Protein AF-A0A9Q1CUE1-F1 (afdb_monomer_lite)

Foldseek 3Di:
DQVCCVAPVVDHDDDDDQDPDPDDDPVCVVVSCVVCVVVVVVVVLLQLADWKFFFAAPVRAGDWFKFKDWPPDDGNDTFTAHPRRMDGDHDDDDDIDIDIGHPDDPDDPDDGDTPTDDDDDPDDDDDD

Structure (mmCIF, N/CA/C/O backbone):
data_AF-A0A9Q1CUE1-F1
#
_entry.id   AF-A0A9Q1CUE1-F1
#
loop_
_atom_site.group_PDB
_atom_site.id
_atom_site.type_symbol
_atom_site.label_atom_id
_atom_site.label_alt_id
_atom_site.label_comp_id
_atom_site.label_asym_id
_atom_site.label_entity_id
_atom_site.label_seq_id
_atom_site.pdbx_PDB_ins_code
_atom_site.Cartn_x
_atom_site.Cartn_y
_atom_site.Cartn_z
_atom_site.occupancy
_atom_site.B_iso_or_equiv
_atom_site.auth_seq_id
_atom_site.auth_comp_id
_atom_site.auth_asym_id
_atom_site.auth_atom_id
_atom_site.pdbx_PDB_model_num
ATOM 1 N N . MET A 1 1 ? 11.964 -10.227 -2.020 1.00 91.81 1 MET A N 1
ATOM 2 C CA . MET A 1 1 ? 11.542 -9.127 -1.128 1.00 91.81 1 MET A CA 1
ATOM 3 C C . MET A 1 1 ? 10.038 -9.193 -0.911 1.00 91.81 1 MET A C 1
ATOM 5 O O . MET A 1 1 ? 9.636 -9.394 0.222 1.00 91.81 1 MET A O 1
ATOM 9 N N . GLN A 1 2 ? 9.253 -9.161 -1.985 1.00 96.00 2 GLN A N 1
ATOM 10 C CA . GLN A 1 2 ? 7.792 -9.287 -2.049 1.00 96.00 2 GLN A CA 1
ATOM 11 C C . GLN A 1 2 ? 7.080 -9.951 -0.853 1.00 96.00 2 GLN A C 1
ATOM 13 O O . GLN A 1 2 ? 6.363 -9.277 -0.114 1.00 96.00 2 GLN A O 1
ATOM 18 N N . ASP A 1 3 ? 7.298 -11.249 -0.620 1.00 94.25 3 ASP A N 1
ATOM 19 C CA . ASP A 1 3 ? 6.583 -11.992 0.429 1.00 94.25 3 ASP A CA 1
ATOM 20 C C . ASP A 1 3 ? 6.889 -11.474 1.835 1.00 94.25 3 ASP A C 1
ATOM 22 O O . ASP A 1 3 ? 6.015 -11.466 2.703 1.00 94.25 3 ASP A O 1
ATOM 26 N N . TYR A 1 4 ? 8.113 -10.984 2.055 1.00 96.12 4 TYR A N 1
ATOM 27 C CA . TYR A 1 4 ? 8.490 -10.419 3.340 1.00 96.12 4 TYR A CA 1
ATOM 28 C C . TYR A 1 4 ? 7.665 -9.174 3.664 1.00 96.12 4 TYR A C 1
ATOM 30 O O . TYR A 1 4 ? 7.162 -9.028 4.780 1.00 96.12 4 TYR A O 1
ATOM 38 N N . ASN A 1 5 ? 7.480 -8.302 2.672 1.00 96.38 5 ASN A N 1
ATOM 39 C CA . ASN A 1 5 ? 6.696 -7.087 2.843 1.00 96.38 5 ASN A CA 1
ATOM 40 C C . ASN A 1 5 ? 5.224 -7.394 3.134 1.00 96.38 5 A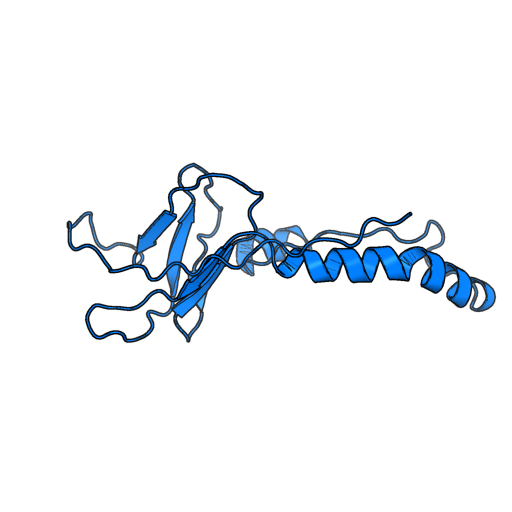SN A C 1
ATOM 42 O O . ASN A 1 5 ? 4.630 -6.766 4.015 1.00 96.38 5 ASN A O 1
ATOM 46 N N . TYR A 1 6 ? 4.669 -8.414 2.477 1.00 93.62 6 TYR A N 1
ATOM 47 C CA . TYR A 1 6 ? 3.291 -8.830 2.715 1.00 93.62 6 TYR A CA 1
ATOM 48 C C . TYR A 1 6 ? 3.083 -9.440 4.103 1.00 93.62 6 TYR A C 1
ATOM 50 O O . TYR A 1 6 ? 2.098 -9.124 4.773 1.00 93.62 6 TYR A O 1
ATOM 58 N N . VAL A 1 7 ? 3.994 -10.321 4.529 1.00 93.69 7 VAL A N 1
ATOM 59 C CA . VAL A 1 7 ? 3.852 -11.052 5.790 1.00 93.69 7 VAL A CA 1
ATOM 60 C C . VAL A 1 7 ? 4.223 -10.173 6.976 1.00 93.69 7 VAL A C 1
ATOM 62 O O . VAL A 1 7 ? 3.419 -10.047 7.887 1.00 93.69 7 VAL A O 1
ATOM 65 N N . TRP A 1 8 ? 5.397 -9.543 6.983 1.00 94.25 8 TRP A N 1
ATOM 66 C CA . TRP A 1 8 ? 5.916 -8.885 8.188 1.00 94.25 8 TRP A CA 1
ATOM 67 C C . TRP A 1 8 ? 5.822 -7.360 8.161 1.00 94.25 8 TRP A C 1
ATOM 69 O O . TRP A 1 8 ? 5.698 -6.756 9.222 1.00 94.25 8 TRP A O 1
ATOM 79 N N . ALA A 1 9 ? 5.856 -6.728 6.984 1.00 93.94 9 ALA A N 1
ATOM 80 C CA . ALA A 1 9 ? 5.856 -5.264 6.877 1.00 93.94 9 ALA A CA 1
ATOM 81 C C . ALA A 1 9 ? 4.469 -4.652 6.629 1.00 93.94 9 ALA A C 1
ATOM 83 O O . ALA A 1 9 ? 4.360 -3.436 6.485 1.00 93.94 9 ALA A O 1
ATOM 84 N N . GLN A 1 10 ? 3.412 -5.472 6.554 1.00 93.88 10 GLN A N 1
ATOM 85 C CA . GLN A 1 10 ? 2.045 -5.018 6.273 1.00 93.88 10 GLN A CA 1
ATOM 86 C C . GLN A 1 10 ? 1.929 -4.191 4.972 1.00 93.88 10 GLN A C 1
ATOM 88 O O . GLN A 1 10 ? 1.055 -3.334 4.840 1.00 93.88 10 GLN A O 1
ATOM 93 N N . CYS A 1 11 ? 2.793 -4.460 3.992 1.00 94.56 11 CYS A N 1
ATOM 94 C CA . CYS A 1 11 ? 2.883 -3.728 2.735 1.00 94.56 11 CYS A CA 1
ATOM 95 C C . CYS A 1 11 ? 2.621 -4.668 1.554 1.00 94.56 11 CYS A C 1
ATOM 97 O O . CYS A 1 11 ? 3.130 -5.786 1.506 1.00 94.56 11 CYS A O 1
ATOM 99 N N . LEU A 1 12 ? 1.808 -4.226 0.595 1.00 94.69 12 LEU A N 1
ATOM 100 C CA . LEU A 1 12 ? 1.551 -4.978 -0.630 1.00 94.69 12 LEU A CA 1
ATOM 101 C C . LEU A 1 12 ? 2.576 -4.576 -1.688 1.00 94.69 12 LEU A C 1
ATOM 103 O O . LEU A 1 12 ? 2.465 -3.519 -2.301 1.00 94.69 12 LEU A O 1
ATOM 107 N N . GLU A 1 13 ? 3.566 -5.439 -1.881 1.00 97.12 13 GLU A N 1
ATOM 108 C CA . GLU A 1 13 ? 4.582 -5.305 -2.919 1.00 97.12 13 GLU A CA 1
ATOM 109 C C . GLU A 1 13 ? 4.299 -6.273 -4.072 1.00 97.12 13 GLU A C 1
ATOM 111 O O . GLU A 1 13 ? 3.811 -7.384 -3.856 1.00 97.12 13 GLU A O 1
ATOM 116 N N . ILE A 1 14 ? 4.655 -5.861 -5.289 1.00 97.19 14 ILE A N 1
ATOM 117 C CA . ILE A 1 14 ? 4.756 -6.735 -6.459 1.00 97.19 14 ILE A CA 1
ATOM 118 C C . ILE A 1 14 ? 6.147 -6.606 -7.078 1.00 97.19 14 ILE A C 1
ATOM 120 O O . ILE A 1 14 ? 6.798 -5.569 -6.954 1.00 97.19 14 ILE A O 1
ATOM 124 N N . THR A 1 15 ? 6.579 -7.651 -7.775 1.00 97.56 15 THR A N 1
ATOM 125 C CA . THR A 1 15 ? 7.811 -7.643 -8.569 1.00 97.56 15 THR A CA 1
ATOM 126 C C . THR A 1 15 ? 7.481 -7.265 -10.010 1.00 97.56 15 THR A C 1
ATOM 128 O O . THR A 1 15 ? 6.591 -7.862 -10.615 1.00 97.56 15 THR A O 1
ATOM 131 N N . LEU A 1 16 ? 8.184 -6.270 -10.554 1.00 97.25 16 LEU A N 1
ATOM 132 C CA . LEU A 1 16 ? 8.020 -5.809 -11.932 1.00 97.25 16 LEU A CA 1
ATOM 133 C C . LEU A 1 16 ? 9.261 -6.166 -12.751 1.00 97.25 16 LEU A C 1
ATOM 135 O O . LEU A 1 16 ? 10.352 -5.674 -12.474 1.00 97.25 16 LEU A O 1
ATOM 139 N N . GLU A 1 17 ? 9.077 -6.979 -13.786 1.00 96.94 17 GLU A N 1
ATOM 140 C CA . GLU A 1 17 ? 10.119 -7.311 -14.759 1.00 96.94 17 GLU A CA 1
ATOM 141 C C . GLU A 1 17 ? 9.991 -6.365 -15.961 1.00 96.94 17 GLU A C 1
ATOM 143 O O . GLU A 1 17 ? 9.140 -6.555 -16.829 1.00 96.94 17 GLU A O 1
ATOM 148 N N . LEU A 1 18 ? 10.786 -5.292 -15.972 1.00 96.25 18 LEU A N 1
ATOM 149 C CA . LEU A 1 18 ? 10.611 -4.168 -16.908 1.00 96.25 18 LEU A CA 1
ATOM 150 C C . LEU A 1 18 ? 11.285 -4.375 -18.272 1.00 96.25 18 LEU A C 1
ATOM 152 O O . LEU A 1 18 ? 10.937 -3.702 -19.242 1.00 96.25 18 LEU A O 1
ATOM 156 N N . SER A 1 19 ? 12.268 -5.273 -18.357 1.00 95.00 19 SER A N 1
ATOM 157 C CA . SER A 1 19 ? 13.024 -5.534 -19.583 1.00 95.00 19 SER A CA 1
ATOM 158 C C . SER A 1 19 ? 13.614 -6.942 -19.602 1.00 95.00 19 SER A C 1
ATOM 160 O O . SER A 1 19 ? 14.018 -7.479 -18.575 1.00 95.00 19 SER A O 1
ATOM 162 N N . CYS A 1 20 ? 13.740 -7.527 -20.798 1.00 95.00 20 CYS A N 1
ATOM 163 C CA . CYS A 1 20 ? 14.459 -8.794 -20.976 1.00 95.00 20 CYS A CA 1
ATOM 164 C C . CYS A 1 20 ? 15.970 -8.623 -20.754 1.00 95.00 20 CYS A C 1
ATOM 166 O O . CYS A 1 20 ? 16.629 -9.491 -20.182 1.00 95.00 20 CYS A O 1
ATOM 168 N N . CYS A 1 21 ? 16.536 -7.506 -21.226 1.00 96.12 21 CYS A N 1
ATOM 169 C CA . CYS A 1 21 ? 17.934 -7.179 -20.981 1.00 96.12 21 CYS A CA 1
ATOM 170 C C . CYS A 1 21 ? 18.077 -6.600 -19.573 1.00 96.12 21 CYS A C 1
ATOM 172 O O . CYS A 1 21 ? 17.502 -5.555 -19.271 1.00 96.12 21 CYS A O 1
ATOM 174 N N . LYS A 1 22 ? 18.872 -7.262 -18.729 1.00 96.81 22 LYS A N 1
ATOM 175 C CA . LYS A 1 22 ? 19.142 -6.822 -17.353 1.00 96.81 22 LYS A CA 1
ATOM 176 C C . LYS A 1 22 ? 19.954 -5.522 -17.290 1.00 96.81 22 LYS A C 1
ATOM 178 O O . LYS A 1 22 ? 19.874 -4.803 -16.300 1.00 96.81 22 LYS A O 1
ATOM 183 N N . TYR A 1 23 ? 20.760 -5.251 -18.318 1.00 97.38 23 TYR A N 1
ATOM 184 C CA . TYR A 1 23 ? 21.653 -4.095 -18.388 1.00 97.38 23 TYR A CA 1
ATOM 185 C C . TYR A 1 23 ? 21.599 -3.482 -19.800 1.00 97.38 23 TYR A C 1
ATOM 187 O O . TYR A 1 23 ? 22.492 -3.731 -20.613 1.00 97.38 23 TYR A O 1
ATOM 195 N N . PR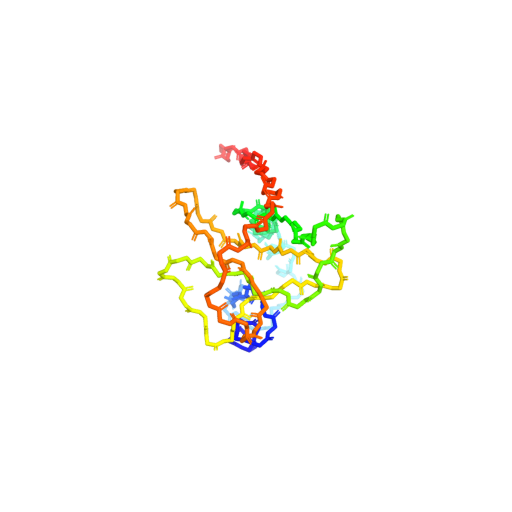O A 1 24 ? 20.504 -2.777 -20.146 1.00 96.94 24 PRO A N 1
ATOM 196 C CA . PRO A 1 24 ? 20.345 -2.181 -21.468 1.00 96.94 24 PRO A CA 1
ATOM 197 C C . PRO A 1 24 ? 21.372 -1.056 -21.693 1.00 96.94 24 PRO A C 1
ATOM 199 O O . PRO A 1 24 ? 21.812 -0.427 -20.726 1.00 96.94 24 PRO A O 1
ATOM 202 N N . PRO A 1 25 ? 21.768 -0.788 -22.948 1.00 98.00 25 PRO A N 1
ATOM 203 C CA . PRO A 1 25 ? 22.625 0.349 -23.263 1.00 98.00 25 PRO A CA 1
ATOM 204 C C . PRO A 1 25 ? 21.921 1.674 -22.937 1.00 98.00 25 PRO A C 1
ATOM 206 O O . PRO A 1 25 ? 20.695 1.774 -22.976 1.00 98.00 25 PRO A O 1
ATOM 209 N N . GLU A 1 26 ? 22.707 2.717 -22.658 1.00 98.25 26 GLU A N 1
ATOM 210 C CA . GLU A 1 26 ? 22.195 4.051 -22.300 1.00 98.25 26 GLU A CA 1
ATOM 211 C C . GLU A 1 26 ? 21.234 4.624 -23.356 1.00 98.25 26 GLU A C 1
ATOM 213 O O . GLU A 1 26 ? 20.260 5.294 -23.013 1.00 98.25 26 GLU A O 1
ATOM 218 N N . SER A 1 27 ? 21.458 4.290 -24.632 1.00 98.25 27 SER A N 1
ATOM 219 C CA . SER A 1 27 ? 20.611 4.692 -25.760 1.00 98.25 27 SER A CA 1
ATOM 220 C C . SER A 1 27 ? 19.150 4.262 -25.628 1.00 98.25 27 SER A C 1
ATOM 222 O O . SER A 1 27 ? 18.274 4.932 -26.171 1.00 98.25 27 SER A O 1
ATOM 224 N N . ASP A 1 28 ? 18.878 3.169 -24.911 1.00 97.81 28 ASP A N 1
ATOM 225 C CA . ASP A 1 28 ? 17.542 2.574 -24.815 1.00 97.81 28 ASP A CA 1
ATOM 226 C C . ASP A 1 28 ? 16.758 3.114 -23.606 1.00 97.81 28 ASP A C 1
ATOM 228 O O . ASP A 1 28 ? 15.534 2.969 -23.536 1.00 97.81 28 ASP A O 1
ATOM 232 N N . LEU A 1 29 ? 17.439 3.771 -22.656 1.00 98.19 29 LEU A N 1
ATOM 233 C CA . LEU A 1 29 ? 16.835 4.273 -21.418 1.00 98.19 29 LEU A CA 1
ATOM 234 C C . LEU A 1 29 ? 15.692 5.276 -21.652 1.00 98.19 29 LEU A C 1
ATOM 236 O O . LEU A 1 29 ? 14.668 5.138 -20.978 1.00 98.19 29 LEU A O 1
ATOM 240 N N . PRO A 1 30 ? 15.782 6.240 -22.596 1.00 98.44 30 PRO A N 1
ATOM 241 C CA . PRO A 1 30 ? 14.667 7.147 -22.867 1.00 98.44 30 PRO A CA 1
ATOM 242 C C . PRO A 1 30 ? 13.410 6.408 -23.345 1.00 98.44 30 PRO A C 1
ATOM 244 O O . PRO A 1 30 ? 12.304 6.729 -22.915 1.00 98.44 30 PRO A O 1
ATOM 247 N N . GLY A 1 31 ? 13.575 5.380 -24.185 1.00 98.25 31 GLY A N 1
ATOM 248 C CA . GLY A 1 31 ? 12.465 4.559 -24.672 1.00 98.25 31 GLY A CA 1
ATOM 249 C C . GLY A 1 31 ? 11.831 3.718 -23.563 1.00 98.25 31 GLY A C 1
ATOM 250 O O . GLY A 1 31 ? 10.607 3.677 -23.443 1.00 98.25 31 GLY A O 1
ATOM 251 N N . LEU A 1 32 ? 12.655 3.104 -22.705 1.00 98.31 32 LEU A N 1
ATOM 252 C CA . LEU A 1 32 ? 12.179 2.363 -2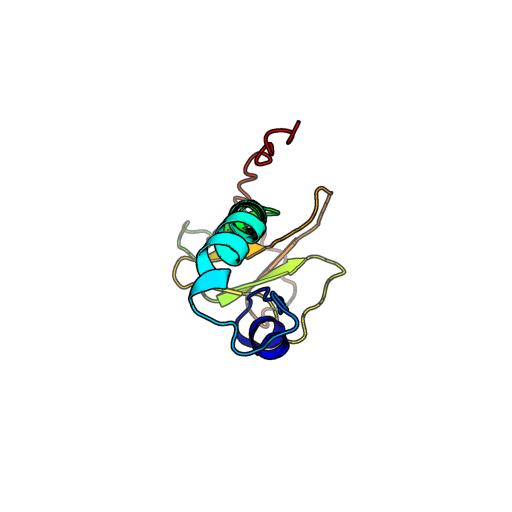1.532 1.00 98.31 32 LEU A CA 1
ATOM 253 C C . LEU A 1 32 ? 11.414 3.267 -20.560 1.00 98.31 32 LEU A C 1
ATOM 255 O O . LEU A 1 32 ? 10.392 2.849 -20.014 1.00 98.31 32 LEU A O 1
ATOM 259 N N . TRP A 1 33 ? 11.874 4.501 -20.355 1.00 98.31 33 TRP A N 1
ATOM 260 C CA . TRP A 1 33 ? 11.177 5.470 -19.516 1.00 98.31 33 TRP A CA 1
ATOM 261 C C . TRP A 1 33 ? 9.794 5.815 -20.072 1.00 98.31 33 TRP A C 1
ATOM 263 O O . TRP A 1 33 ? 8.800 5.645 -19.366 1.00 98.31 33 TRP A O 1
ATOM 273 N N . GLU A 1 34 ? 9.709 6.244 -21.332 1.00 98.44 34 GLU A N 1
ATOM 274 C CA . GLU A 1 34 ? 8.430 6.654 -21.921 1.00 98.44 34 GLU A CA 1
ATOM 275 C C . GLU A 1 34 ? 7.431 5.490 -22.000 1.00 98.44 34 GLU A C 1
ATOM 277 O O . GLU A 1 34 ? 6.241 5.683 -21.750 1.00 98.44 34 GLU A O 1
ATOM 282 N N . ALA A 1 35 ? 7.908 4.262 -22.231 1.00 97.69 35 ALA A N 1
ATOM 283 C CA . ALA A 1 35 ? 7.062 3.069 -22.231 1.00 97.69 35 ALA A CA 1
ATOM 284 C C . ALA A 1 35 ? 6.473 2.733 -20.846 1.00 97.69 35 ALA A C 1
ATOM 286 O O . ALA A 1 35 ? 5.344 2.252 -20.757 1.00 97.69 35 ALA A O 1
ATOM 287 N N . ASN A 1 36 ? 7.213 2.975 -19.758 1.00 98.38 36 ASN A N 1
ATOM 288 C CA . ASN A 1 36 ? 6.804 2.572 -18.406 1.00 98.38 36 ASN A CA 1
ATOM 289 C C . ASN A 1 36 ? 6.161 3.701 -17.591 1.00 98.38 36 ASN A C 1
ATOM 291 O O . ASN A 1 36 ? 5.403 3.431 -16.657 1.00 98.38 36 ASN A O 1
ATOM 295 N N . LYS A 1 37 ? 6.431 4.966 -17.926 1.00 98.25 37 LYS A N 1
ATOM 296 C CA . LYS A 1 37 ? 5.956 6.139 -17.182 1.00 98.25 37 LYS A CA 1
ATOM 297 C C . LYS A 1 37 ? 4.440 6.126 -16.921 1.00 98.25 37 LYS A C 1
ATOM 299 O O . LYS A 1 37 ? 4.068 6.325 -15.762 1.00 98.25 37 LYS A O 1
ATOM 304 N N . PRO A 1 38 ? 3.550 5.853 -17.900 1.00 98.25 38 PRO A N 1
ATOM 305 C CA . PRO A 1 38 ? 2.110 5.805 -17.634 1.00 98.25 38 PRO A CA 1
ATOM 306 C C . PRO A 1 38 ? 1.733 4.712 -16.626 1.00 98.25 38 PRO A C 1
ATOM 308 O O . PRO A 1 38 ? 0.949 4.957 -15.710 1.00 98.25 38 PRO A O 1
ATOM 311 N N . ALA A 1 39 ? 2.337 3.526 -16.750 1.00 97.81 39 ALA A N 1
ATOM 312 C CA . ALA A 1 39 ? 2.081 2.396 -15.862 1.00 97.81 39 ALA A CA 1
ATOM 313 C C . ALA A 1 39 ? 2.572 2.665 -14.430 1.00 97.81 39 ALA A C 1
ATOM 315 O O . ALA A 1 39 ? 1.858 2.371 -13.475 1.00 97.81 39 ALA A O 1
ATOM 316 N N . LEU A 1 40 ? 3.746 3.285 -14.269 1.00 98.31 40 LEU A N 1
ATOM 317 C CA . LEU A 1 40 ? 4.279 3.679 -12.961 1.00 98.31 40 LEU A CA 1
ATOM 318 C C . LEU A 1 40 ? 3.371 4.697 -12.256 1.00 98.31 40 LEU A C 1
ATOM 320 O O . LEU A 1 40 ? 3.093 4.557 -11.064 1.00 98.31 40 LEU A O 1
ATOM 324 N N . LEU A 1 41 ? 2.865 5.694 -12.990 1.00 98.19 41 LEU A N 1
ATOM 325 C CA . LEU A 1 41 ? 1.913 6.671 -12.454 1.00 98.19 41 LEU A CA 1
ATOM 326 C C . LEU A 1 41 ? 0.593 6.001 -12.047 1.00 98.19 41 LEU A C 1
ATOM 328 O O . LEU A 1 41 ? 0.111 6.221 -10.935 1.00 98.19 41 LEU A O 1
ATOM 332 N N . ALA A 1 42 ? 0.039 5.146 -12.911 1.00 97.75 42 ALA A N 1
ATOM 333 C CA . ALA A 1 42 ? -1.187 4.406 -12.624 1.00 97.75 42 ALA A CA 1
ATOM 334 C C . ALA A 1 42 ? -1.026 3.459 -11.424 1.00 97.75 42 ALA A C 1
ATOM 336 O O . ALA A 1 42 ? -1.951 3.324 -10.621 1.00 97.75 42 ALA A O 1
ATOM 337 N N . TYR A 1 43 ? 0.148 2.838 -11.266 1.00 97.75 43 TYR A N 1
ATOM 338 C CA . TYR A 1 43 ? 0.473 1.982 -10.128 1.00 97.75 43 TYR A CA 1
ATOM 339 C C . TYR A 1 43 ? 0.515 2.773 -8.815 1.00 97.75 43 TYR A C 1
ATOM 341 O O . TYR A 1 43 ? -0.121 2.370 -7.843 1.00 97.75 43 TYR A O 1
ATOM 349 N N . MET A 1 44 ? 1.164 3.945 -8.792 1.00 97.31 44 MET A N 1
ATOM 350 C CA . MET A 1 44 ? 1.167 4.817 -7.607 1.00 97.31 44 MET A CA 1
ATOM 351 C C . MET A 1 44 ? -0.244 5.258 -7.206 1.00 97.31 44 MET A C 1
ATOM 353 O O . MET A 1 44 ? -0.551 5.312 -6.019 1.00 97.31 44 MET A O 1
ATOM 357 N N . GLN A 1 45 ? -1.133 5.504 -8.171 1.00 96.56 45 GLN A N 1
ATOM 358 C CA . GLN A 1 45 ? -2.531 5.845 -7.885 1.00 96.56 45 GLN A CA 1
ATOM 359 C C . GLN A 1 45 ? -3.295 4.708 -7.183 1.00 96.56 45 GLN A C 1
ATOM 361 O O . GLN A 1 45 ? -4.225 4.985 -6.420 1.00 96.56 45 GLN A O 1
ATOM 366 N N . GLN A 1 46 ? -2.893 3.441 -7.366 1.00 96.31 46 GLN A N 1
ATOM 367 C CA . GLN A 1 46 ? -3.551 2.299 -6.715 1.00 96.31 46 GLN A CA 1
ATOM 368 C C . GLN A 1 46 ? -3.406 2.313 -5.189 1.00 96.31 46 GLN A C 1
ATOM 370 O O . GLN A 1 46 ? -4.213 1.687 -4.502 1.00 96.31 46 GLN A O 1
ATOM 375 N N . VAL A 1 47 ? -2.447 3.067 -4.633 1.00 96.25 47 VAL A N 1
ATOM 376 C CA . VAL A 1 47 ? -2.286 3.223 -3.175 1.00 96.25 47 VAL A CA 1
ATOM 377 C C . VAL A 1 47 ? -3.523 3.842 -2.506 1.00 96.25 47 VAL A C 1
ATOM 379 O O . VAL A 1 47 ? -3.702 3.737 -1.295 1.00 96.25 47 VAL A O 1
ATOM 382 N N . HIS A 1 48 ? -4.395 4.485 -3.286 1.00 95.12 48 HIS A N 1
ATOM 383 C CA . HIS A 1 48 ? -5.635 5.092 -2.810 1.00 95.12 48 HIS A CA 1
ATOM 384 C C . HIS A 1 48 ? -6.858 4.166 -2.881 1.00 95.12 48 HIS A C 1
ATOM 386 O O . HIS A 1 48 ? -7.961 4.602 -2.554 1.00 95.12 48 HIS A O 1
ATOM 392 N N . LEU A 1 49 ? -6.695 2.903 -3.290 1.00 94.00 49 LEU A N 1
ATOM 393 C CA . LEU A 1 49 ? -7.775 1.919 -3.244 1.00 94.00 49 LEU A CA 1
ATOM 394 C C . LEU A 1 49 ? -8.120 1.492 -1.810 1.00 94.00 49 LEU A C 1
ATOM 396 O O . LEU A 1 49 ? -7.317 1.572 -0.883 1.00 94.00 49 LEU A O 1
ATOM 400 N N . GLY A 1 50 ? -9.320 0.936 -1.655 1.00 93.94 50 GLY A N 1
ATOM 401 C CA . GLY A 1 50 ? -9.770 0.314 -0.417 1.00 93.94 50 GLY A CA 1
ATOM 402 C C . GLY A 1 50 ? -10.173 1.303 0.673 1.00 93.94 50 GLY A C 1
ATOM 403 O O . GLY A 1 50 ? -10.896 2.263 0.416 1.00 93.94 50 GLY A O 1
ATOM 404 N N . VAL A 1 51 ? -9.775 1.008 1.910 1.00 93.12 51 VAL A N 1
ATOM 405 C CA . VAL A 1 51 ? -10.225 1.713 3.117 1.00 93.12 51 VAL A CA 1
ATOM 406 C C . VAL A 1 51 ? -9.022 2.162 3.930 1.00 93.12 51 VAL A C 1
ATOM 408 O O . VAL A 1 51 ? -8.073 1.404 4.123 1.00 93.12 51 VAL A O 1
ATOM 411 N N . LYS A 1 52 ? -9.083 3.385 4.448 1.00 93.69 52 LYS A N 1
ATOM 412 C CA . LYS A 1 52 ? -8.148 3.900 5.446 1.00 93.69 52 LYS A CA 1
ATOM 413 C C . LYS A 1 52 ? -8.919 4.580 6.568 1.00 93.69 52 LYS A C 1
ATOM 415 O O . LYS A 1 52 ? -10.015 5.090 6.343 1.00 93.69 52 LYS A O 1
ATOM 420 N N . GLY A 1 53 ? -8.360 4.601 7.765 1.00 92.25 53 GLY A N 1
ATOM 421 C CA . GLY A 1 53 ? -9.027 5.191 8.918 1.00 92.25 53 GLY A CA 1
ATOM 422 C C . GLY A 1 53 ? -8.139 5.211 10.147 1.00 92.25 53 GLY A C 1
ATOM 423 O O . GLY A 1 53 ? -6.956 4.895 10.062 1.00 92.25 53 GLY A O 1
ATOM 424 N N . GLN A 1 54 ? -8.733 5.579 11.279 1.00 94.75 54 GLN A N 1
ATOM 425 C CA . GLN A 1 54 ? -8.090 5.555 12.588 1.00 94.75 54 GLN A CA 1
ATOM 426 C C . GLN A 1 54 ? -8.934 4.738 13.566 1.00 94.75 54 GLN A C 1
ATOM 428 O O . GLN A 1 54 ? -10.164 4.804 13.528 1.00 94.75 54 GLN A O 1
ATOM 433 N N . VAL A 1 55 ? -8.275 3.973 14.433 1.00 91.81 55 VAL A N 1
ATOM 434 C CA . VAL A 1 55 ? -8.900 3.327 15.592 1.00 91.81 55 VAL A CA 1
ATOM 435 C C . VAL A 1 55 ? -8.670 4.221 16.801 1.00 91.81 55 VAL A C 1
ATOM 437 O O . VAL A 1 55 ? -7.525 4.522 17.142 1.00 91.81 55 VAL A O 1
ATOM 440 N N . LEU A 1 56 ? -9.762 4.642 17.434 1.00 91.44 56 LEU A N 1
ATOM 441 C CA . LEU A 1 56 ? -9.757 5.502 18.612 1.00 91.44 56 LEU A CA 1
ATOM 442 C C . LEU A 1 56 ? -10.385 4.762 19.797 1.00 91.44 56 LEU A C 1
ATOM 444 O O . LEU A 1 56 ? -11.260 3.914 19.609 1.00 91.44 56 LEU A O 1
ATOM 448 N N . ASP A 1 57 ? -9.949 5.086 21.010 1.00 88.19 57 ASP A N 1
ATOM 449 C CA . ASP A 1 57 ? -10.588 4.613 22.235 1.00 88.19 57 ASP A CA 1
ATOM 450 C C . ASP A 1 57 ? -11.827 5.457 22.599 1.00 88.19 57 ASP A C 1
ATOM 452 O O . ASP A 1 57 ? -12.236 6.370 21.877 1.00 88.19 57 ASP A O 1
ATOM 456 N N . SER A 1 58 ? -12.446 5.163 23.744 1.00 89.88 58 SER A N 1
ATOM 457 C CA . SER A 1 58 ? -13.639 5.869 24.227 1.00 89.88 58 SER A CA 1
ATOM 458 C C . SER A 1 58 ? -13.381 7.328 24.611 1.00 89.88 58 SER A C 1
ATOM 460 O O . SER A 1 58 ? -14.331 8.100 24.732 1.00 89.88 58 SER A O 1
ATOM 462 N N . THR A 1 59 ? -12.118 7.717 24.791 1.00 92.75 59 THR A N 1
ATOM 463 C CA . THR A 1 59 ? -11.698 9.099 25.052 1.00 92.75 59 THR A CA 1
ATOM 464 C C . THR A 1 59 ? -11.385 9.865 23.764 1.00 92.75 59 THR A C 1
ATOM 466 O O . THR A 1 59 ? -11.160 11.073 23.805 1.00 92.75 59 THR A O 1
ATOM 469 N N . GLY A 1 60 ? -11.406 9.180 22.614 1.00 89.06 60 GLY A N 1
ATOM 470 C CA . GLY A 1 60 ? -11.026 9.729 21.316 1.00 89.06 60 GLY A CA 1
ATOM 471 C C . GLY A 1 60 ? -9.518 9.706 21.057 1.00 89.06 60 GLY A C 1
ATOM 472 O O . GLY A 1 60 ? -9.070 10.310 20.082 1.00 89.06 60 GLY A O 1
ATOM 473 N N . ALA A 1 61 ? -8.729 9.032 21.898 1.00 93.38 61 ALA A N 1
ATOM 474 C CA . ALA A 1 61 ? -7.287 8.915 21.720 1.00 93.38 61 ALA A CA 1
ATOM 475 C C . ALA A 1 61 ? -6.938 7.781 20.736 1.00 93.38 61 ALA A C 1
ATOM 477 O O . ALA A 1 61 ? -7.624 6.756 20.709 1.00 93.38 61 ALA A O 1
ATOM 478 N N . PRO A 1 62 ? -5.879 7.931 19.917 1.00 94.00 62 PRO A N 1
ATOM 479 C CA . PRO A 1 62 ? -5.487 6.921 18.942 1.00 94.00 62 PRO A CA 1
ATOM 480 C C . PRO A 1 62 ? -4.949 5.652 19.604 1.00 94.00 62 PRO A C 1
ATOM 482 O O . PRO A 1 62 ? -4.085 5.702 20.479 1.00 94.00 62 PRO A O 1
ATOM 485 N N . VAL A 1 63 ? -5.414 4.498 1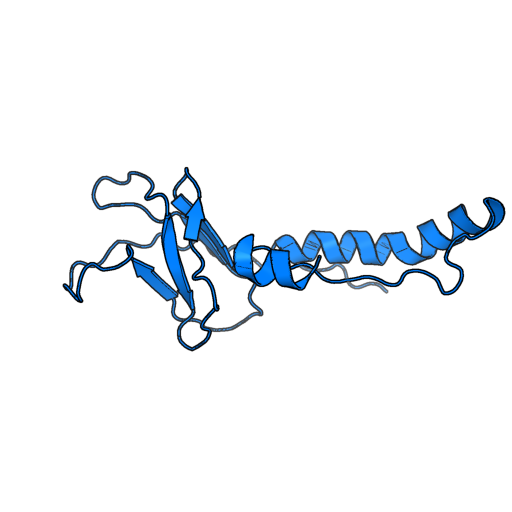9.127 1.00 93.50 63 VAL A N 1
ATOM 486 C CA . VAL A 1 63 ? -4.983 3.191 19.626 1.00 93.50 63 VAL A CA 1
ATOM 487 C C . VAL A 1 63 ? -3.918 2.616 18.704 1.00 93.50 63 VAL A C 1
ATOM 489 O O . VAL A 1 63 ? -4.214 2.120 17.615 1.00 93.50 63 VAL A O 1
ATOM 492 N N . GLN A 1 64 ? -2.668 2.644 19.156 1.00 95.31 64 GLN A N 1
ATOM 493 C CA . GLN A 1 64 ? -1.563 1.982 18.470 1.00 95.31 64 GLN A CA 1
ATOM 494 C C . GLN A 1 64 ? -1.676 0.451 18.562 1.00 95.31 64 GLN A C 1
ATOM 496 O O . GLN A 1 64 ? -2.096 -0.093 19.582 1.00 95.31 64 GLN A O 1
ATOM 501 N N . ASN A 1 65 ? -1.227 -0.257 17.519 1.00 94.06 65 ASN A N 1
ATOM 502 C CA . ASN A 1 65 ? -1.164 -1.722 17.451 1.00 94.06 65 ASN A CA 1
ATOM 503 C C . ASN A 1 65 ? -2.517 -2.456 17.549 1.00 94.06 65 ASN A C 1
ATOM 505 O O . ASN A 1 65 ? -2.534 -3.682 17.738 1.00 94.06 65 ASN A O 1
ATOM 509 N N . ALA A 1 66 ? -3.633 -1.747 17.373 1.00 93.62 66 ALA A N 1
ATOM 510 C CA . ALA A 1 66 ? -4.953 -2.345 17.238 1.00 93.62 66 ALA A CA 1
ATOM 511 C C . ALA A 1 66 ? -5.002 -3.213 15.979 1.00 93.62 66 ALA A C 1
ATOM 513 O O . ALA A 1 66 ? -4.582 -2.790 14.907 1.00 93.62 66 ALA A O 1
ATOM 514 N N . LEU A 1 67 ? -5.512 -4.431 16.114 1.00 92.62 67 LEU A N 1
ATOM 515 C CA . LEU A 1 67 ? -5.833 -5.329 15.016 1.00 92.62 67 LEU A CA 1
ATOM 516 C C . LEU A 1 67 ? -6.899 -4.699 14.128 1.00 92.62 67 LEU A C 1
ATOM 518 O O . LEU A 1 67 ? -7.873 -4.146 14.633 1.00 92.62 67 LEU A O 1
ATOM 522 N N . VAL A 1 68 ? -6.729 -4.835 12.816 1.00 92.31 68 VAL A N 1
ATOM 523 C CA . VAL A 1 68 ? -7.716 -4.433 11.811 1.00 92.31 68 VAL A CA 1
ATOM 524 C C . VAL A 1 68 ? -7.803 -5.534 10.761 1.00 92.31 68 VAL A C 1
ATOM 526 O O . VAL A 1 68 ? -7.029 -5.574 9.802 1.00 92.31 68 VAL A O 1
ATOM 529 N N . GLU A 1 69 ? -8.741 -6.460 10.948 1.00 89.88 69 GLU A N 1
ATOM 530 C CA . GLU A 1 69 ? -8.909 -7.617 10.067 1.00 89.88 69 GLU A CA 1
ATOM 531 C C . GLU A 1 69 ? -10.191 -7.531 9.245 1.00 89.88 69 GLU A C 1
ATOM 533 O O . GLU A 1 69 ? -11.232 -7.077 9.714 1.00 89.88 69 GLU A O 1
ATOM 538 N N . VAL A 1 70 ? -10.130 -8.021 8.008 1.00 91.75 70 VAL A N 1
ATOM 539 C CA . VAL A 1 70 ? -11.311 -8.167 7.155 1.00 91.75 70 VAL A CA 1
ATOM 540 C C . VAL A 1 70 ? -11.858 -9.575 7.345 1.00 91.75 70 VAL A C 1
ATOM 542 O O . VAL A 1 70 ? -11.149 -10.562 7.131 1.00 91.75 70 VAL A O 1
ATOM 545 N N . LYS A 1 71 ? -13.134 -9.692 7.718 1.00 89.31 71 LYS A N 1
ATOM 546 C CA . LYS A 1 71 ? -13.783 -10.988 7.939 1.00 89.31 71 LYS A CA 1
ATOM 547 C C . LYS A 1 71 ? -13.634 -11.878 6.699 1.00 89.31 71 LYS A C 1
ATOM 549 O O . LYS A 1 71 ? -13.972 -11.481 5.587 1.00 89.31 71 LYS A O 1
ATOM 554 N N . GLY A 1 72 ? -13.123 -13.094 6.898 1.00 88.88 72 GLY A N 1
ATOM 555 C CA . GLY A 1 72 ? -12.867 -14.055 5.817 1.00 88.88 72 GLY A CA 1
ATOM 556 C C . GLY A 1 72 ? -11.532 -13.872 5.081 1.00 88.88 72 GLY A C 1
ATOM 557 O O . GLY A 1 72 ? -11.232 -14.669 4.199 1.00 88.88 72 GLY A O 1
ATOM 558 N N . ARG A 1 73 ? -10.705 -12.882 5.451 1.00 87.69 73 ARG A N 1
ATOM 559 C CA . ARG A 1 73 ? -9.361 -12.656 4.892 1.00 87.69 73 ARG A CA 1
ATOM 560 C C . ARG A 1 73 ? -8.324 -12.619 6.011 1.00 87.69 73 ARG A C 1
ATOM 562 O O . ARG A 1 73 ? -8.010 -11.558 6.540 1.00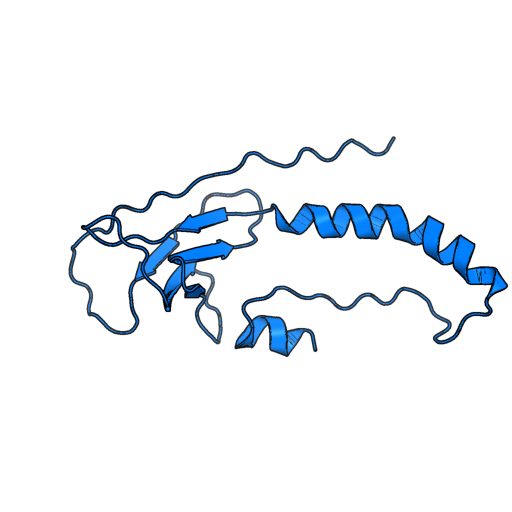 87.69 73 ARG A O 1
ATOM 569 N N . ARG A 1 74 ? -7.811 -13.793 6.381 1.00 84.06 74 ARG A N 1
ATOM 570 C CA . ARG A 1 74 ? -6.784 -13.916 7.424 1.00 84.06 74 ARG A CA 1
ATOM 571 C C . ARG A 1 74 ? -5.397 -13.709 6.827 1.00 84.06 74 ARG A C 1
ATOM 573 O O . ARG A 1 74 ? -5.072 -14.310 5.804 1.00 84.06 74 ARG A O 1
ATOM 580 N N . ASN A 1 75 ? -4.587 -12.889 7.485 1.00 87.31 75 ASN A N 1
ATOM 581 C CA . ASN A 1 75 ? -3.168 -12.725 7.189 1.00 87.31 75 ASN A CA 1
ATOM 582 C C . ASN A 1 75 ? -2.343 -13.559 8.186 1.00 87.31 75 ASN A C 1
ATOM 584 O O . ASN A 1 75 ? -2.760 -13.722 9.329 1.00 87.31 75 ASN A O 1
ATOM 588 N N . ILE A 1 76 ? -1.188 -14.098 7.763 1.00 89.25 76 ILE A N 1
ATOM 589 C CA . ILE A 1 76 ? -0.293 -14.875 8.650 1.00 89.25 76 ILE A CA 1
ATOM 590 C C . ILE A 1 76 ? 0.125 -14.023 9.852 1.00 89.25 76 ILE A C 1
ATOM 592 O O . ILE A 1 76 ? 0.015 -14.463 10.995 1.00 89.25 76 ILE A O 1
ATOM 596 N N . CYS A 1 77 ? 0.545 -12.785 9.594 1.00 90.12 77 CYS A N 1
ATOM 597 C CA . CYS A 1 77 ? 0.656 -11.761 10.620 1.00 90.12 77 CYS A CA 1
ATOM 598 C C . CYS A 1 77 ? -0.544 -10.811 10.496 1.00 90.12 77 CYS A C 1
ATOM 600 O O . CYS A 1 77 ? -0.785 -10.276 9.409 1.00 90.12 77 CYS A O 1
ATOM 602 N N . PRO A 1 78 ? -1.307 -10.598 11.579 1.00 89.19 78 PRO A N 1
ATOM 603 C CA . PRO A 1 78 ? -2.453 -9.700 11.552 1.00 89.19 78 PRO A CA 1
ATOM 604 C C . PRO A 1 78 ? -2.061 -8.257 11.235 1.00 89.19 78 PRO A C 1
ATOM 606 O O . PRO A 1 78 ? -1.033 -7.767 11.706 1.00 89.19 78 PRO A O 1
ATOM 609 N N . PHE A 1 79 ? -2.920 -7.562 10.490 1.00 91.94 79 PHE A N 1
ATOM 610 C CA . PHE A 1 79 ? -2.759 -6.134 10.231 1.00 91.94 79 PHE A CA 1
ATOM 611 C C . PHE A 1 79 ? -3.039 -5.321 11.491 1.00 91.94 79 PHE A C 1
ATOM 613 O O . PHE A 1 79 ? -3.992 -5.595 12.220 1.00 91.94 79 PHE A O 1
ATOM 620 N N . ARG A 1 80 ? -2.199 -4.316 11.721 1.00 94.06 80 ARG A N 1
ATOM 621 C CA . ARG A 1 80 ? -2.230 -3.430 12.880 1.00 94.06 80 ARG A CA 1
ATOM 622 C C . ARG A 1 80 ? -2.202 -1.962 12.504 1.00 94.06 80 ARG A C 1
ATOM 624 O O . ARG A 1 80 ? -1.632 -1.606 11.471 1.00 94.06 80 ARG A O 1
ATOM 631 N N . THR A 1 81 ? -2.768 -1.140 13.380 1.00 95.75 81 THR A N 1
ATOM 632 C CA . THR A 1 81 ? -2.627 0.312 13.333 1.00 95.75 81 THR A CA 1
ATOM 633 C C . THR A 1 81 ? -1.218 0.770 13.695 1.00 95.75 81 THR A C 1
ATOM 635 O O . THR A 1 81 ? -0.516 0.128 14.482 1.00 9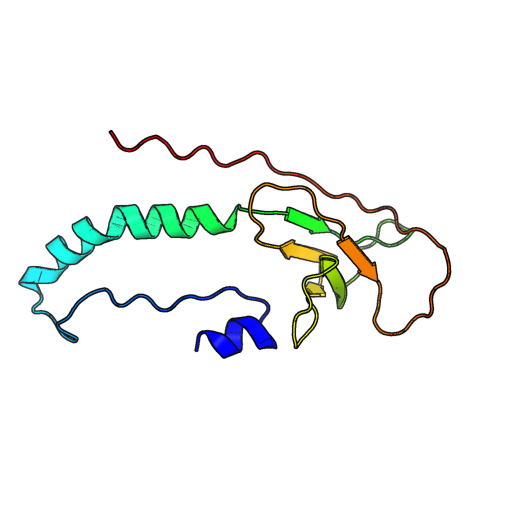5.75 81 THR A O 1
ATOM 638 N N . ASP A 1 82 ? -0.815 1.909 13.139 1.00 96.00 82 ASP A N 1
ATOM 639 C CA . ASP A 1 82 ? 0.448 2.566 13.463 1.00 96.00 82 ASP A CA 1
ATOM 640 C C . ASP A 1 82 ? 0.391 3.348 14.795 1.00 96.00 82 ASP A C 1
ATOM 642 O O . ASP A 1 82 ? -0.570 3.262 15.560 1.00 96.00 82 ASP A O 1
ATOM 646 N N . ARG A 1 83 ? 1.435 4.136 15.090 1.00 96.44 83 ARG A N 1
ATOM 647 C CA . ARG A 1 83 ? 1.523 4.966 16.310 1.00 96.44 83 ARG A CA 1
ATOM 648 C C . ARG A 1 83 ? 0.420 6.024 16.447 1.00 96.44 83 ARG A C 1
ATOM 650 O O . ARG A 1 83 ? 0.185 6.496 17.551 1.00 96.44 83 ARG A O 1
ATOM 657 N N . ASN A 1 84 ? -0.221 6.400 15.343 1.00 96.38 84 ASN A N 1
ATOM 658 C CA . ASN A 1 84 ? -1.311 7.368 15.289 1.00 96.38 84 ASN A CA 1
ATOM 659 C C . ASN A 1 84 ? -2.681 6.672 15.238 1.00 96.38 84 ASN A C 1
ATOM 661 O O . ASN A 1 84 ? -3.696 7.320 14.990 1.00 96.38 84 ASN A O 1
ATOM 665 N N . GLY A 1 85 ? -2.724 5.352 15.444 1.00 95.06 85 GLY A N 1
ATOM 666 C CA . GLY A 1 85 ? -3.947 4.573 15.319 1.00 95.06 85 GLY A CA 1
ATOM 667 C C . GLY A 1 85 ? -4.414 4.414 13.873 1.00 95.06 85 GLY A C 1
ATOM 668 O O . GLY A 1 85 ? -5.526 3.937 13.660 1.00 95.06 85 GLY A O 1
ATOM 669 N N . GLU A 1 86 ? -3.605 4.786 12.877 1.00 96.31 86 GLU A N 1
ATOM 670 C CA . GLU A 1 86 ? -3.986 4.745 11.469 1.00 96.31 86 GLU A CA 1
ATOM 671 C C . GLU A 1 86 ? -3.857 3.345 10.886 1.00 96.31 86 GLU A C 1
ATOM 673 O O . GLU A 1 86 ? -2.908 2.615 11.173 1.00 96.31 86 GLU A O 1
ATOM 678 N N . TYR A 1 87 ? -4.789 2.985 10.009 1.00 94.56 87 TYR A N 1
ATOM 679 C CA . TYR A 1 87 ? -4.712 1.774 9.205 1.00 94.56 87 TYR A CA 1
ATOM 680 C C . TYR A 1 87 ? -5.023 2.060 7.740 1.00 94.56 87 TYR A C 1
ATOM 682 O O . TYR A 1 87 ? -5.793 2.960 7.400 1.00 94.56 87 TYR A O 1
ATOM 690 N N . TYR A 1 88 ? -4.459 1.217 6.876 1.00 95.06 88 TYR A N 1
ATOM 691 C CA . TYR A 1 88 ? -4.638 1.264 5.432 1.00 95.06 88 TYR A CA 1
ATOM 692 C C . TYR A 1 88 ? -4.862 -0.160 4.918 1.00 95.06 88 TYR A C 1
ATOM 694 O O . TYR A 1 88 ? -4.074 -1.074 5.178 1.00 95.06 88 TYR A O 1
ATOM 702 N N . ARG A 1 89 ? -5.963 -0.374 4.197 1.00 94.12 89 ARG A N 1
ATOM 703 C CA . ARG A 1 89 ? -6.349 -1.679 3.665 1.00 94.12 89 ARG A CA 1
ATOM 704 C C . ARG A 1 89 ? -6.756 -1.556 2.205 1.00 94.12 89 ARG A C 1
ATOM 706 O O . ARG A 1 89 ? -7.880 -1.166 1.902 1.00 94.12 89 ARG A O 1
ATOM 713 N N . LEU A 1 90 ? -5.852 -1.947 1.307 1.00 94.19 90 LEU A N 1
ATOM 714 C CA . LEU A 1 90 ? -6.151 -2.042 -0.120 1.00 94.19 90 LEU A CA 1
ATOM 715 C C . LEU A 1 90 ? -7.196 -3.142 -0.352 1.00 94.19 90 LEU A C 1
ATOM 717 O O . LEU A 1 90 ? -6.995 -4.307 -0.001 1.00 94.19 90 LEU A O 1
ATOM 721 N N . LEU A 1 91 ? -8.333 -2.752 -0.922 1.00 94.31 91 LEU A N 1
ATOM 722 C CA . LEU A 1 91 ? -9.478 -3.607 -1.215 1.00 94.31 91 LEU A CA 1
ATOM 723 C C . LEU A 1 91 ? -10.094 -3.159 -2.539 1.00 94.31 91 LEU A C 1
ATOM 725 O O . LEU A 1 91 ? -10.090 -1.974 -2.875 1.00 94.31 91 LEU A O 1
ATOM 729 N N . LEU A 1 92 ? -10.643 -4.117 -3.279 1.00 94.62 92 LEU A N 1
ATOM 730 C CA . LEU A 1 92 ? -11.459 -3.816 -4.450 1.00 94.62 92 LEU A CA 1
ATOM 731 C C . LEU A 1 92 ? -12.821 -3.254 -4.011 1.00 94.62 92 LEU A C 1
ATOM 733 O O . LEU A 1 92 ? -13.208 -3.438 -2.857 1.00 94.62 92 LEU A O 1
ATOM 737 N N . PRO A 1 93 ? -13.575 -2.587 -4.902 1.00 94.31 93 PRO A N 1
ATOM 738 C CA . PRO A 1 93 ? -14.930 -2.149 -4.589 1.00 94.31 93 PRO A CA 1
ATOM 739 C C . PRO A 1 93 ? -15.819 -3.322 -4.153 1.00 94.31 93 PRO A C 1
ATOM 741 O O . PRO A 1 93 ? -15.934 -4.320 -4.863 1.00 94.31 93 PRO A O 1
ATOM 744 N N . GLY A 1 94 ? -16.457 -3.193 -2.992 1.00 92.62 94 GLY A N 1
ATOM 745 C CA . GLY A 1 94 ? -17.321 -4.225 -2.429 1.00 92.62 94 GLY A CA 1
ATOM 746 C C . GLY A 1 94 ? -17.700 -3.936 -0.980 1.00 92.62 94 GLY A C 1
ATOM 747 O O . GLY A 1 94 ? -17.197 -2.992 -0.370 1.00 92.62 94 GLY A O 1
ATOM 748 N N . ASN A 1 95 ? -18.580 -4.772 -0.431 1.00 92.75 95 ASN A N 1
ATOM 749 C CA . ASN A 1 95 ? -18.990 -4.693 0.967 1.00 92.75 95 ASN A CA 1
ATOM 750 C C . ASN A 1 95 ? -18.121 -5.622 1.813 1.00 92.75 95 ASN A C 1
ATOM 752 O O . ASN A 1 95 ? -18.041 -6.823 1.551 1.00 92.75 95 ASN A O 1
ATOM 756 N N . TYR A 1 96 ? -17.496 -5.063 2.845 1.00 92.25 96 TYR A N 1
ATOM 757 C CA . TYR A 1 96 ? -16.609 -5.781 3.751 1.00 92.25 96 TYR A CA 1
ATOM 758 C C . TYR A 1 96 ? -17.029 -5.541 5.195 1.00 92.25 96 TYR A C 1
ATOM 760 O O . TYR A 1 96 ? -17.492 -4.460 5.548 1.00 92.25 96 TYR A O 1
ATOM 768 N N . THR A 1 97 ? -16.829 -6.548 6.037 1.00 92.12 97 THR A N 1
ATOM 769 C CA . THR A 1 97 ? -16.955 -6.415 7.489 1.00 92.12 97 THR A CA 1
ATOM 770 C C . THR A 1 97 ? -15.562 -6.432 8.088 1.00 92.12 97 THR A C 1
ATOM 772 O O . THR A 1 97 ? -14.800 -7.369 7.835 1.00 92.12 97 THR A O 1
ATOM 775 N N . PHE A 1 98 ? -15.247 -5.415 8.880 1.00 90.56 98 PHE A N 1
ATOM 776 C CA . PHE A 1 98 ? -14.000 -5.341 9.623 1.00 90.56 98 PHE A CA 1
ATOM 777 C C . PHE A 1 98 ? -14.198 -5.839 11.052 1.00 90.56 98 PHE A C 1
ATOM 779 O O . PHE A 1 98 ? -15.307 -5.864 11.585 1.00 90.56 98 PHE A O 1
ATOM 786 N N . THR A 1 99 ? -13.118 -6.307 11.656 1.00 89.12 99 THR A N 1
ATOM 787 C CA . THR A 1 99 ? -13.038 -6.593 13.082 1.00 89.12 99 THR A CA 1
ATOM 788 C C . THR A 1 99 ? -11.820 -5.868 13.613 1.00 89.12 99 THR A C 1
ATOM 790 O O . THR A 1 99 ? -10.706 -6.089 13.132 1.00 89.12 99 THR A O 1
ATOM 793 N N . THR A 1 100 ? -12.058 -4.992 14.581 1.00 88.00 100 THR A N 1
ATOM 794 C CA . THR A 1 100 ? -11.021 -4.231 15.264 1.00 88.00 100 THR A CA 1
ATOM 795 C C . THR A 1 100 ? -10.894 -4.687 16.714 1.00 88.00 100 THR A C 1
ATOM 797 O O . THR A 1 100 ? -11.853 -5.178 17.312 1.00 88.00 100 THR A O 1
ATOM 800 N N . GLY A 1 101 ? -9.693 -4.594 17.280 1.00 83.19 101 GLY A N 1
ATOM 801 C CA . GLY A 1 101 ? -9.471 -4.946 18.683 1.00 83.19 101 GLY A CA 1
ATOM 802 C C . GLY A 1 101 ? -8.000 -5.013 19.062 1.00 83.19 101 GLY A C 1
ATOM 803 O O . GLY A 1 101 ? -7.123 -4.916 18.216 1.00 83.19 101 GLY A O 1
ATOM 804 N N . LEU A 1 102 ? -7.700 -5.200 20.340 1.00 78.50 102 LEU A N 1
ATOM 805 C CA . LEU A 1 102 ? -6.337 -5.476 20.799 1.00 78.50 102 LEU A CA 1
ATOM 806 C C . LEU A 1 102 ? -6.112 -6.993 20.847 1.00 78.50 102 LEU A C 1
ATOM 808 O O . LEU A 1 102 ? -7.061 -7.768 20.979 1.00 78.50 102 LEU A O 1
ATOM 812 N N . LEU A 1 103 ? -4.860 -7.444 20.709 1.00 60.69 103 LEU A N 1
ATOM 813 C CA . LEU A 1 103 ? -4.562 -8.867 20.890 1.00 60.69 103 LEU A CA 1
ATOM 814 C C . LEU A 1 103 ? -4.995 -9.309 22.296 1.00 60.69 103 LEU A C 1
ATOM 816 O O . LEU A 1 103 ? -4.533 -8.751 23.284 1.00 60.69 103 LEU A O 1
ATOM 820 N N . ALA A 1 104 ? -5.831 -10.348 22.339 1.00 41.88 104 ALA A N 1
ATOM 821 C CA . ALA A 1 104 ? -6.254 -11.077 23.532 1.00 41.88 104 ALA A CA 1
ATOM 822 C C . ALA A 1 104 ? -6.900 -10.225 24.640 1.00 41.88 104 ALA A C 1
ATOM 824 O O . ALA A 1 104 ? -6.542 -10.345 25.807 1.00 41.88 104 ALA A O 1
ATOM 825 N N . GLN A 1 105 ? -7.944 -9.466 24.308 1.00 37.81 105 GLN A N 1
ATOM 826 C CA . GLN A 1 105 ? -9.050 -9.324 25.253 1.00 37.81 105 GLN A CA 1
ATOM 827 C C . GLN A 1 105 ? -10.235 -10.106 24.693 1.00 37.81 105 GLN A C 1
ATOM 829 O O . GLN A 1 105 ? -10.585 -9.978 23.519 1.00 37.81 105 GLN A O 1
ATOM 834 N N . GLN A 1 106 ? -10.749 -11.027 25.511 1.00 33.62 106 GLN A N 1
ATOM 835 C CA . GLN A 1 106 ? -11.920 -11.848 25.224 1.00 33.62 106 GLN A CA 1
ATOM 836 C C . GLN A 1 106 ? -13.051 -11.001 24.643 1.00 33.62 106 GLN A C 1
ATOM 838 O O . GLN A 1 106 ? -13.143 -9.812 24.929 1.00 33.62 106 GLN A O 1
ATOM 843 N N . ARG A 1 107 ? -13.922 -11.663 23.867 1.00 38.97 107 ARG A N 1
ATOM 844 C CA . ARG A 1 107 ? -15.269 -11.191 23.529 1.00 38.97 107 ARG A CA 1
ATOM 845 C C . ARG A 1 107 ? -15.915 -10.567 24.769 1.00 38.97 107 ARG A C 1
ATOM 847 O O . ARG A 1 107 ? -16.531 -11.282 25.550 1.00 38.97 107 ARG A O 1
ATOM 854 N N . ASP A 1 108 ? -15.790 -9.263 24.922 1.00 33.97 108 ASP A N 1
ATOM 855 C CA . ASP A 1 108 ? -16.697 -8.495 25.739 1.00 33.97 108 ASP A CA 1
ATOM 856 C C . ASP A 1 108 ? -17.185 -7.321 24.904 1.00 33.97 108 ASP A C 1
ATOM 858 O O . ASP A 1 108 ? -16.467 -6.711 24.114 1.00 33.97 108 ASP A O 1
ATOM 862 N N . SER A 1 109 ? -18.486 -7.143 24.990 1.00 35.56 109 SER A N 1
ATOM 863 C CA . SER A 1 109 ? -19.383 -6.500 24.039 1.00 35.56 109 SER A CA 1
ATOM 864 C C . SER A 1 109 ? -19.326 -4.966 24.028 1.00 35.56 109 SER A C 1
ATOM 866 O O . SER A 1 109 ? -20.299 -4.321 23.641 1.00 35.56 109 SER A O 1
ATOM 868 N N . SER A 1 110 ? -18.216 -4.344 24.424 1.00 35.97 110 SER A N 1
ATOM 869 C CA . SER A 1 110 ? -18.086 -2.886 24.396 1.00 35.97 110 SER A CA 1
ATOM 870 C C . SER A 1 110 ? -17.643 -2.410 23.011 1.00 35.97 110 SER A C 1
ATOM 872 O O . SER A 1 110 ? -16.473 -2.452 22.638 1.00 35.97 110 SER A O 1
ATOM 874 N N . GLY A 1 111 ? -18.633 -1.982 22.227 1.00 41.16 111 GLY A N 1
ATOM 875 C CA . GLY A 1 111 ? -18.453 -1.402 20.903 1.00 41.16 111 GLY A CA 1
ATOM 876 C C . GLY A 1 111 ? -17.539 -0.179 20.928 1.00 41.16 111 GLY A C 1
ATOM 877 O O . GLY A 1 111 ? -17.861 0.842 21.534 1.00 41.16 111 GLY A O 1
ATOM 878 N N . TRP A 1 112 ? -16.418 -0.282 20.221 1.00 44.59 112 TRP A N 1
ATOM 879 C CA . TRP A 1 112 ? -15.601 0.865 19.850 1.00 44.59 112 TRP A CA 1
ATOM 880 C C . TRP A 1 112 ? -16.286 1.594 18.692 1.00 44.59 112 TRP A C 1
ATOM 882 O O . TRP A 1 112 ? -16.719 0.973 17.719 1.00 44.59 112 TRP A O 1
ATOM 892 N N . ALA A 1 113 ? -16.427 2.914 18.810 1.00 37.50 113 ALA A N 1
ATOM 893 C CA . ALA A 1 113 ? -16.981 3.741 17.749 1.00 37.50 113 ALA A CA 1
ATOM 894 C C . ALA A 1 113 ? -15.939 3.885 16.628 1.00 37.50 113 ALA A C 1
ATOM 896 O O . ALA A 1 113 ? -15.007 4.681 16.716 1.00 37.50 113 ALA A O 1
ATOM 897 N N . GLU A 1 114 ? -16.079 3.095 15.566 1.00 47.28 114 GLU A N 1
ATOM 898 C CA . GLU A 1 114 ? -15.220 3.195 14.388 1.00 47.28 114 GLU A CA 1
ATOM 899 C C . GLU A 1 114 ? -15.614 4.420 13.547 1.00 47.28 114 GLU A C 1
ATOM 901 O O . GLU A 1 114 ? -16.725 4.500 13.024 1.00 47.28 114 GLU A O 1
ATOM 906 N N . THR A 1 115 ? -14.691 5.365 13.343 1.00 41.81 115 THR A N 1
ATOM 907 C CA . THR A 1 115 ? -14.839 6.359 12.267 1.00 41.81 115 THR A CA 1
ATOM 908 C C . THR A 1 115 ? -14.143 5.826 11.015 1.00 41.81 115 THR A C 1
ATOM 910 O O . THR A 1 115 ? -12.974 6.112 10.756 1.00 41.81 115 THR A O 1
ATOM 913 N N . VAL A 1 116 ? -14.859 5.023 10.224 1.00 46.56 116 VAL A N 1
ATOM 914 C CA . VAL A 1 116 ? -14.392 4.562 8.907 1.00 46.56 116 VAL A CA 1
ATOM 915 C C . VAL A 1 116 ? -14.649 5.669 7.882 1.00 46.56 116 VAL A C 1
ATOM 917 O O . VAL A 1 116 ? -15.792 5.916 7.496 1.00 46.56 116 VAL A O 1
ATOM 920 N N . LYS A 1 117 ? -13.596 6.362 7.431 1.00 38.72 117 LYS A N 1
ATOM 921 C CA . LYS A 1 117 ? -13.710 7.348 6.344 1.00 38.72 117 LYS A CA 1
ATOM 922 C C . LYS A 1 117 ? -13.503 6.666 4.993 1.00 38.72 117 LYS A C 1
ATOM 924 O O . LYS A 1 117 ? -12.388 6.314 4.618 1.00 38.72 117 LYS A O 1
ATOM 929 N N . TRP A 1 118 ? -14.592 6.527 4.243 1.00 39.12 118 TRP A N 1
ATOM 930 C CA . TRP A 1 118 ? -14.561 6.137 2.835 1.00 39.12 118 TRP A CA 1
ATOM 931 C C . TRP A 1 118 ? -14.079 7.318 1.994 1.00 39.12 118 TRP A C 1
ATOM 933 O O . TRP A 1 118 ? -14.688 8.387 2.022 1.00 39.12 118 TRP A O 1
ATOM 943 N N . PHE A 1 119 ? -12.997 7.137 1.240 1.00 42.41 119 PHE A N 1
ATOM 944 C CA . PHE A 1 119 ? -12.588 8.113 0.233 1.00 42.41 119 PHE A CA 1
ATOM 945 C C . PHE A 1 119 ? -13.169 7.698 -1.125 1.00 42.41 119 PHE A C 1
ATOM 947 O O . PHE A 1 119 ? -13.181 6.504 -1.437 1.00 42.41 119 PHE A O 1
ATOM 954 N N . PRO A 1 120 ? -13.699 8.643 -1.922 1.00 35.88 120 PRO A N 1
ATOM 955 C CA . PRO A 1 120 ? -14.274 8.324 -3.222 1.00 35.88 120 PRO A CA 1
ATOM 956 C C . PRO A 1 120 ? -13.214 7.732 -4.158 1.00 35.88 120 PRO A C 1
ATOM 958 O O . PRO A 1 120 ? -12.031 8.061 -4.058 1.00 35.88 120 PRO A O 1
ATOM 961 N N . LYS A 1 121 ? -13.659 6.856 -5.071 1.00 42.12 121 LYS A N 1
ATOM 962 C CA . LYS A 1 121 ? -12.837 6.283 -6.148 1.00 42.12 121 LYS A CA 1
ATOM 963 C C . LYS A 1 121 ? -11.998 7.386 -6.797 1.00 42.12 121 LYS A C 1
ATOM 965 O O . LYS A 1 121 ? -12.561 8.364 -7.285 1.00 42.12 121 LYS A O 1
ATOM 970 N N . ALA A 1 122 ? -10.685 7.184 -6.880 1.00 41.50 122 ALA A N 1
ATOM 971 C CA . ALA A 1 122 ? -9.892 7.877 -7.882 1.00 41.50 122 ALA A CA 1
ATOM 972 C C . ALA A 1 122 ? -10.435 7.443 -9.254 1.00 41.50 122 ALA A C 1
ATOM 974 O O . ALA A 1 122 ? -10.295 6.285 -9.651 1.00 41.50 122 ALA A O 1
ATOM 975 N N . SER A 1 123 ? -11.155 8.333 -9.934 1.00 39.75 123 SER A N 1
ATOM 976 C CA . SER A 1 123 ? -11.526 8.143 -11.331 1.00 39.75 123 SER A CA 1
ATOM 977 C C . SER A 1 123 ? -10.243 8.205 -12.153 1.00 39.75 123 SER A C 1
ATOM 979 O O . SER A 1 123 ? -9.627 9.265 -12.252 1.00 39.75 123 SER A O 1
ATOM 981 N N . LEU A 1 124 ? -9.825 7.066 -12.703 1.00 43.66 124 LEU A N 1
ATOM 982 C CA . LEU A 1 124 ? -8.810 7.044 -13.750 1.00 43.66 124 LEU A CA 1
ATOM 983 C C . LEU A 1 124 ? -9.348 7.873 -14.929 1.00 43.66 124 LEU A C 1
ATOM 985 O O . LEU A 1 124 ? -10.491 7.634 -15.334 1.00 43.66 124 LEU A O 1
ATOM 989 N N . PRO A 1 125 ? -8.590 8.833 -15.484 1.00 36.22 125 PRO A N 1
ATOM 990 C CA . PRO A 1 125 ? -8.915 9.334 -16.806 1.00 36.22 125 PRO A CA 1
ATOM 991 C C . PRO A 1 125 ? -8.828 8.147 -17.767 1.00 36.22 125 PRO A C 1
ATOM 993 O O . PRO A 1 125 ? -7.854 7.391 -17.742 1.00 36.22 125 PRO A O 1
ATOM 996 N N . HIS A 1 126 ? -9.883 7.944 -18.553 1.00 34.09 126 HIS A N 1
ATOM 997 C CA . HIS A 1 126 ? -9.847 7.015 -19.671 1.00 34.09 126 HIS A CA 1
ATOM 998 C C . HIS A 1 126 ? -8.649 7.390 -20.549 1.00 34.09 126 HIS A C 1
ATOM 1000 O O . HIS A 1 126 ? -8.511 8.543 -20.954 1.00 34.09 126 HIS A O 1
ATOM 1006 N N . ALA A 1 127 ? -7.740 6.437 -20.746 1.00 36.97 127 ALA A N 1
ATOM 1007 C CA . ALA A 1 127 ? -6.767 6.528 -21.816 1.00 36.97 127 ALA A CA 1
ATOM 1008 C C . ALA A 1 127 ? -7.544 6.261 -23.110 1.00 36.97 127 ALA A C 1
ATOM 1010 O O . ALA A 1 127 ? -7.952 5.121 -23.341 1.00 36.97 127 ALA A O 1
ATOM 1011 N N . ASP A 1 128 ? -7.830 7.331 -23.850 1.00 38.34 128 ASP A N 1
ATOM 1012 C CA . ASP A 1 128 ? -8.161 7.262 -25.276 1.00 38.34 128 ASP A CA 1
ATOM 1013 C C . ASP A 1 128 ? -6.912 6.869 -26.085 1.00 38.34 128 ASP A C 1
ATOM 1015 O O . ASP A 1 128 ? -5.797 7.310 -25.705 1.00 38.34 128 ASP A O 1
#

Organism: Conger conger (NCBI:txid82655)

Sequence (128 aa):
MQDYNYVWAQCLEITLELSCCKYPPESDLPGLWEANKPALLAYMQQVHLGVKGQVLDSTGAPVQNALVEVKGRRNICPFRTDRNGEYYRLLLPGNYTFTTGLLAQQRDSSGWAETVKWFPKASLPHAD

Radius of gyration: 19.36 Å; chains: 1; bounding box: 42×25×52 Å

InterPro domains:
  IPR000834 Peptidase M14, carboxypeptidase A [PF00246] (1-37)
  IPR000834 Peptidase M14, carboxypeptidase A [PS52035] (1-47)
  IPR008969 Carboxypeptidase-like, regulatory domain superfamily [SSF49464] (50-99)
  IPR050753 Peptidase M14 domain-containing protein [PTHR11532] (1-100)

Secondary structure (DSSP, 8-state):
-HHHHHHTS----------SSSS--GGGHHHHHHHHHHHHHHHHHGGG-SEEEE-B-TTS-B-TT-EEEETTB--SSPPB--TTSEEEE---SS---EEEE-TT----------EEEPPP---PPP--

pLDDT: mean 83.19, std 22.07, range [33.62, 98.44]